Protein AF-X0WKP1-F1 (afdb_monomer_lite)

Radius of gyration: 21.74 Å; chains: 1; bounding box: 56×26×43 Å

Structure (mmCIF, N/CA/C/O backbone):
data_AF-X0WKP1-F1
#
_entry.id   AF-X0WKP1-F1
#
loop_
_atom_site.group_PDB
_atom_site.id
_atom_site.type_symbol
_atom_site.label_atom_id
_atom_site.label_alt_id
_atom_site.label_comp_id
_atom_site.label_asym_id
_atom_site.label_entity_id
_atom_site.label_seq_id
_atom_site.pdbx_PDB_ins_code
_atom_site.Cartn_x
_atom_site.Cartn_y
_atom_site.Cartn_z
_atom_site.occupancy
_atom_site.B_iso_or_equiv
_atom_site.auth_seq_id
_atom_site.auth_comp_id
_atom_site.auth_asym_id
_atom_site.auth_atom_id
_atom_site.pdbx_PDB_model_num
ATOM 1 N N . LYS A 1 1 ? 21.213 1.514 -5.185 1.00 66.38 1 LYS A N 1
ATOM 2 C CA . LYS A 1 1 ? 21.037 0.063 -5.459 1.00 66.38 1 LYS A CA 1
ATOM 3 C C . LYS A 1 1 ? 19.939 -0.471 -4.532 1.00 66.38 1 LYS A C 1
ATOM 5 O O . LYS A 1 1 ? 20.091 -0.291 -3.334 1.00 66.38 1 LYS A O 1
ATOM 10 N N . CYS A 1 2 ? 18.829 -1.014 -5.060 1.00 84.19 2 CYS A N 1
ATOM 11 C CA . CYS A 1 2 ? 17.652 -1.422 -4.263 1.00 84.19 2 CYS A CA 1
ATOM 12 C C . CYS A 1 2 ? 17.798 -2.814 -3.615 1.00 84.19 2 CYS A C 1
ATOM 14 O O . CYS A 1 2 ? 17.639 -2.958 -2.409 1.00 84.19 2 CYS A O 1
ATOM 16 N N . LEU A 1 3 ? 18.101 -3.841 -4.419 1.00 84.12 3 LEU A N 1
ATOM 17 C CA . LEU A 1 3 ? 18.282 -5.225 -3.966 1.00 84.12 3 LEU A CA 1
ATOM 18 C C . LEU A 1 3 ? 19.748 -5.629 -4.120 1.00 84.12 3 LEU A C 1
ATOM 20 O O . LEU A 1 3 ? 20.413 -5.209 -5.070 1.00 84.12 3 LEU A O 1
ATOM 24 N N . LYS A 1 4 ? 20.244 -6.486 -3.220 1.00 84.62 4 LYS A N 1
ATOM 25 C CA . LYS A 1 4 ? 21.635 -6.973 -3.266 1.00 84.62 4 LYS A CA 1
ATOM 26 C C . LYS A 1 4 ? 21.952 -7.688 -4.587 1.00 84.62 4 LYS A C 1
ATOM 28 O O . LYS A 1 4 ? 22.994 -7.417 -5.174 1.00 84.62 4 LYS A O 1
ATOM 33 N N . ALA A 1 5 ? 21.023 -8.517 -5.065 1.00 83.88 5 ALA A N 1
ATOM 34 C CA . ALA A 1 5 ? 21.142 -9.295 -6.301 1.00 83.88 5 ALA A CA 1
ATOM 35 C C . ALA A 1 5 ? 20.673 -8.557 -7.572 1.00 83.88 5 ALA A C 1
ATOM 37 O O . ALA A 1 5 ? 20.641 -9.154 -8.639 1.00 83.88 5 ALA A O 1
ATOM 38 N N . CYS A 1 6 ? 20.273 -7.283 -7.483 1.00 87.19 6 CYS A N 1
ATOM 39 C CA . CYS A 1 6 ? 19.836 -6.542 -8.665 1.00 87.19 6 CYS A CA 1
ATOM 40 C C . CYS A 1 6 ? 21.046 -6.058 -9.469 1.00 87.19 6 CYS A C 1
ATOM 42 O O . CYS A 1 6 ? 21.864 -5.280 -8.962 1.00 87.19 6 CYS A O 1
ATOM 44 N N . ASP A 1 7 ? 21.100 -6.503 -10.720 1.00 88.44 7 ASP A N 1
ATOM 45 C CA . ASP A 1 7 ? 21.899 -5.921 -11.789 1.00 88.44 7 ASP A CA 1
ATOM 46 C C . ASP A 1 7 ? 20.972 -5.123 -12.714 1.00 88.44 7 ASP A C 1
ATOM 48 O O . ASP A 1 7 ? 20.042 -5.674 -13.293 1.00 88.44 7 ASP A O 1
ATOM 52 N N . VAL A 1 8 ? 21.166 -3.807 -12.777 1.00 84.75 8 VAL A N 1
ATOM 53 C CA . VAL A 1 8 ? 20.231 -2.890 -13.450 1.00 84.75 8 VAL A CA 1
ATOM 54 C C . VAL A 1 8 ? 20.299 -3.032 -14.970 1.00 84.75 8 VAL A C 1
ATOM 56 O O . VAL A 1 8 ? 19.284 -2.834 -15.628 1.00 84.75 8 VAL A O 1
ATOM 59 N N . GLU A 1 9 ? 21.460 -3.409 -15.507 1.00 86.25 9 GLU A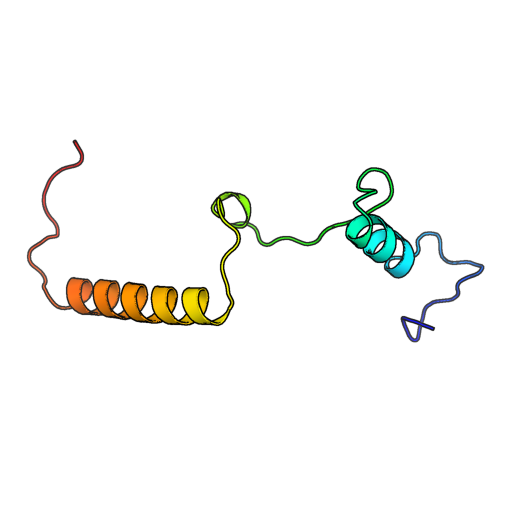 N 1
ATOM 60 C CA . GLU A 1 9 ? 21.687 -3.517 -16.952 1.00 86.25 9 GLU A CA 1
ATOM 61 C C . GLU A 1 9 ? 21.039 -4.775 -17.546 1.00 86.25 9 GLU A C 1
ATOM 63 O O . GLU A 1 9 ? 20.517 -4.743 -18.657 1.00 86.25 9 GLU A O 1
ATOM 68 N N . SER A 1 10 ? 21.048 -5.888 -16.804 1.00 89.44 10 SER A N 1
ATOM 69 C CA . SER A 1 10 ? 20.552 -7.186 -17.286 1.00 89.44 10 SER A CA 1
ATOM 70 C C . SER A 1 10 ? 19.174 -7.578 -16.752 1.00 89.44 10 SER A C 1
ATOM 72 O O . SER A 1 10 ? 18.573 -8.535 -17.245 1.00 89.44 10 SER A O 1
ATOM 74 N N . ALA A 1 11 ? 18.651 -6.873 -15.744 1.00 86.94 11 ALA A N 1
ATOM 75 C CA . ALA A 1 11 ? 17.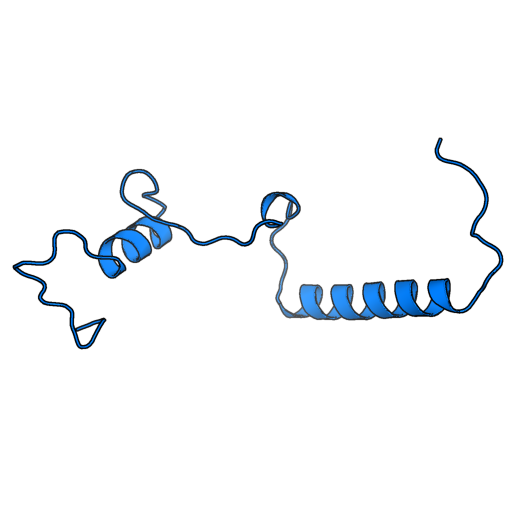373 -7.234 -15.147 1.00 86.94 11 ALA A CA 1
ATOM 76 C C . ALA A 1 11 ? 16.221 -7.090 -16.163 1.00 86.94 11 ALA A C 1
ATOM 78 O O . ALA A 1 11 ? 15.975 -5.989 -16.657 1.00 86.94 11 ALA A O 1
ATOM 79 N N . PRO A 1 12 ? 15.418 -8.148 -16.395 1.00 88.56 12 PRO A N 1
ATOM 80 C CA . PRO A 1 12 ? 14.264 -8.077 -17.296 1.00 88.56 12 PRO A CA 1
ATOM 81 C C . PRO A 1 12 ? 13.133 -7.198 -16.737 1.00 88.56 12 PRO A C 1
ATOM 83 O O . PRO A 1 12 ? 12.179 -6.878 -17.442 1.00 88.56 12 PRO A O 1
ATOM 86 N N . TYR A 1 13 ? 13.214 -6.830 -15.454 1.00 88.75 13 TYR A N 1
ATOM 87 C CA . TYR A 1 13 ? 12.228 -6.016 -14.760 1.00 88.75 13 TYR A CA 1
ATOM 88 C C . TYR A 1 13 ? 12.840 -5.302 -13.548 1.00 88.75 13 TYR A C 1
ATOM 90 O O . TYR A 1 13 ? 13.610 -5.886 -12.784 1.00 88.75 13 TYR A O 1
ATOM 98 N N . CYS A 1 14 ? 12.432 -4.051 -13.318 1.00 91.81 14 CYS A N 1
ATOM 99 C CA . CYS A 1 14 ? 12.833 -3.268 -12.153 1.00 91.81 14 CYS A CA 1
ATOM 100 C C . CYS A 1 14 ? 11.621 -2.934 -11.272 1.00 91.81 14 CYS A C 1
ATOM 102 O O . CYS A 1 14 ? 10.874 -1.992 -11.549 1.00 91.81 14 CYS A O 1
ATOM 104 N N . ILE A 1 15 ? 11.468 -3.653 -10.153 1.00 92.56 15 ILE A N 1
ATOM 105 C CA . ILE A 1 15 ? 10.379 -3.409 -9.192 1.00 92.56 15 ILE A CA 1
ATOM 106 C C . ILE A 1 15 ? 10.403 -1.979 -8.636 1.00 92.56 15 ILE A C 1
ATOM 108 O O . ILE A 1 15 ? 9.357 -1.359 -8.486 1.00 92.56 15 ILE A O 1
ATOM 112 N N . CYS A 1 16 ? 11.587 -1.399 -8.411 1.00 92.12 16 CYS A N 1
ATOM 113 C CA . CYS A 1 16 ? 11.710 -0.015 -7.947 1.00 92.12 16 CYS A CA 1
ATOM 114 C C . CYS A 1 16 ? 11.110 0.990 -8.948 1.00 92.12 16 CYS A C 1
ATOM 116 O O . CYS A 1 16 ? 10.479 1.962 -8.528 1.00 92.12 16 CYS A O 1
ATOM 118 N N . ALA A 1 17 ? 11.258 0.752 -10.256 1.00 93.12 17 ALA A N 1
ATOM 119 C CA . ALA A 1 17 ? 10.668 1.602 -11.288 1.00 93.12 17 ALA A CA 1
ATOM 120 C C . ALA A 1 17 ? 9.136 1.489 -11.297 1.00 93.12 17 ALA A C 1
ATOM 122 O O . ALA A 1 17 ? 8.454 2.512 -11.273 1.00 93.12 17 ALA A O 1
ATOM 123 N N . ALA A 1 18 ? 8.593 0.270 -11.233 1.00 95.19 18 ALA A N 1
ATOM 124 C CA . ALA A 1 18 ? 7.148 0.048 -11.181 1.00 95.19 18 ALA A CA 1
ATOM 125 C C . ALA A 1 18 ? 6.498 0.655 -9.922 1.00 95.19 18 ALA A C 1
ATOM 127 O O . ALA A 1 18 ? 5.468 1.322 -10.019 1.00 95.19 18 ALA A O 1
ATOM 128 N N . LEU A 1 19 ? 7.127 0.510 -8.750 1.00 95.56 19 LEU A N 1
ATOM 129 C CA . LEU A 1 19 ? 6.656 1.134 -7.506 1.00 95.56 19 LEU A CA 1
ATOM 130 C C . LEU A 1 19 ? 6.725 2.667 -7.575 1.00 95.56 19 LEU A C 1
ATOM 132 O O . LEU A 1 19 ? 5.816 3.362 -7.121 1.00 95.56 19 LEU A O 1
ATOM 136 N N . THR A 1 20 ? 7.780 3.212 -8.190 1.00 95.12 20 THR A N 1
ATOM 137 C CA . THR A 1 20 ? 7.924 4.663 -8.390 1.00 95.12 20 THR A CA 1
ATOM 138 C C . THR A 1 20 ? 6.859 5.206 -9.341 1.00 95.12 20 THR A C 1
ATOM 140 O O . THR A 1 20 ? 6.315 6.282 -9.097 1.00 95.12 20 THR A O 1
ATOM 143 N N . ASN A 1 21 ? 6.536 4.473 -10.407 1.00 97.38 21 ASN A N 1
ATOM 144 C CA . ASN A 1 21 ? 5.467 4.836 -11.334 1.00 97.38 21 ASN A CA 1
ATOM 145 C C . ASN A 1 21 ? 4.098 4.795 -10.651 1.00 97.38 21 ASN A C 1
ATOM 147 O O . ASN A 1 21 ? 3.342 5.755 -10.777 1.00 97.38 21 ASN A O 1
ATOM 151 N N . ALA A 1 22 ? 3.817 3.760 -9.853 1.00 97.38 22 ALA A N 1
ATOM 152 C CA . ALA A 1 22 ? 2.582 3.679 -9.074 1.00 97.38 22 ALA A CA 1
ATOM 153 C C . ALA A 1 22 ? 2.437 4.846 -8.087 1.00 97.38 22 ALA A C 1
ATOM 155 O O . ALA A 1 22 ? 1.383 5.474 -8.044 1.00 97.38 22 ALA A O 1
ATOM 156 N N . LYS A 1 23 ? 3.513 5.226 -7.378 1.00 95.31 23 LYS A N 1
ATOM 157 C CA . LYS A 1 23 ? 3.534 6.426 -6.517 1.00 95.31 23 LYS A CA 1
ATOM 158 C C . LYS A 1 23 ? 3.164 7.706 -7.280 1.00 95.31 23 LYS A C 1
ATOM 160 O O . LYS A 1 23 ? 2.570 8.610 -6.705 1.00 95.31 23 LYS A O 1
ATOM 165 N N . LYS A 1 24 ? 3.538 7.801 -8.559 1.00 97.00 24 LYS A N 1
ATOM 166 C CA . LYS A 1 24 ? 3.217 8.938 -9.440 1.00 97.00 24 LYS A CA 1
ATOM 167 C C . LYS A 1 24 ? 1.825 8.837 -10.084 1.00 97.00 24 LYS A C 1
ATOM 169 O O . LYS A 1 24 ? 1.479 9.707 -10.872 1.00 97.00 24 LYS A O 1
ATOM 174 N N . GLY A 1 25 ? 1.056 7.783 -9.801 1.00 96.06 25 GLY A N 1
ATOM 175 C CA . GLY A 1 25 ? -0.247 7.522 -10.423 1.00 96.06 25 GLY A CA 1
ATOM 176 C C . GLY A 1 25 ? -0.174 6.913 -11.829 1.00 96.06 25 GLY A C 1
ATOM 177 O O . GLY A 1 25 ? -1.201 6.742 -12.477 1.00 96.06 25 GLY A O 1
ATOM 178 N N . LEU A 1 26 ? 1.016 6.552 -12.317 1.00 97.00 26 LEU A N 1
ATOM 179 C CA . LEU A 1 26 ? 1.219 5.956 -13.642 1.00 97.00 26 LEU A CA 1
ATOM 180 C C . LEU A 1 26 ? 0.999 4.437 -13.595 1.00 97.00 26 LEU A C 1
ATOM 182 O O . LEU A 1 26 ? 1.948 3.667 -13.746 1.00 97.00 26 LEU A O 1
ATOM 186 N N . LEU A 1 27 ? -0.241 4.006 -13.353 1.00 95.31 27 LEU A N 1
ATOM 187 C CA . LEU A 1 27 ? -0.571 2.595 -13.106 1.00 95.31 27 LEU A CA 1
ATOM 188 C C . LEU A 1 27 ? -0.369 1.681 -14.325 1.00 95.31 27 LEU A C 1
ATOM 190 O O . LEU A 1 27 ? 0.034 0.542 -14.139 1.00 95.31 27 LEU A O 1
ATOM 194 N N . GLU A 1 28 ? -0.497 2.190 -15.555 1.00 96.31 28 GLU A N 1
ATOM 195 C CA . GLU A 1 28 ? -0.194 1.437 -16.793 1.00 96.31 28 GLU A CA 1
ATOM 196 C C . GLU A 1 28 ? 1.246 0.898 -16.845 1.00 96.31 28 GLU A C 1
ATOM 198 O O . GLU A 1 28 ? 1.536 -0.121 -17.465 1.00 96.31 28 GLU A O 1
ATOM 203 N N . LYS A 1 29 ? 2.180 1.603 -16.195 1.00 95.31 29 LYS A N 1
ATOM 204 C CA . LYS A 1 29 ? 3.599 1.222 -16.089 1.00 95.31 29 LYS A CA 1
ATOM 205 C C . LYS A 1 29 ? 4.020 1.033 -14.634 1.00 95.31 29 LYS A C 1
ATOM 207 O O . LYS A 1 29 ? 5.212 1.098 -14.318 1.00 95.31 29 LYS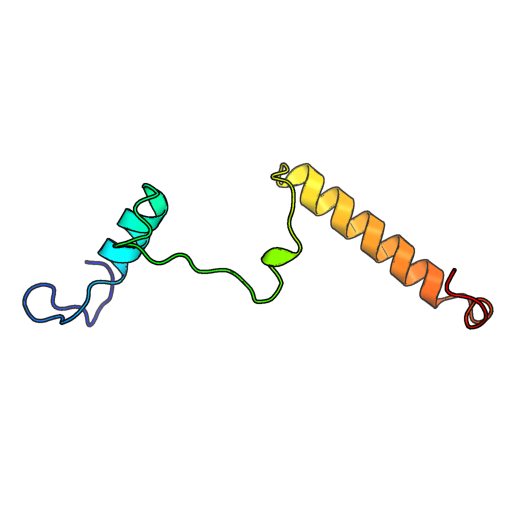 A O 1
ATOM 212 N N . GLY A 1 30 ? 3.046 0.898 -13.743 1.00 95.25 30 GLY A N 1
ATOM 213 C CA . GLY A 1 30 ? 3.224 0.885 -12.304 1.00 95.25 30 GLY A CA 1
ATOM 214 C C . GLY A 1 30 ? 2.684 -0.394 -11.689 1.00 95.25 30 GLY A C 1
ATOM 215 O O . GLY A 1 30 ? 1.948 -1.147 -12.314 1.00 95.25 30 GLY A O 1
ATOM 216 N N . PHE A 1 31 ? 3.064 -0.640 -10.441 1.00 96.00 31 PHE A N 1
ATOM 217 C CA . PHE A 1 31 ? 2.512 -1.744 -9.667 1.00 96.00 31 PHE A CA 1
ATOM 218 C C . PHE A 1 31 ? 2.186 -1.280 -8.248 1.00 96.00 31 PHE A C 1
ATOM 220 O O . PHE A 1 31 ? 3.058 -0.747 -7.564 1.00 96.00 31 PHE A O 1
ATOM 227 N N . ALA A 1 32 ? 0.938 -1.463 -7.813 1.00 94.81 32 ALA A N 1
ATOM 228 C CA . ALA A 1 32 ? 0.469 -1.093 -6.481 1.00 94.81 32 ALA A CA 1
ATOM 229 C C . ALA A 1 32 ? 0.080 -2.354 -5.700 1.00 94.81 32 A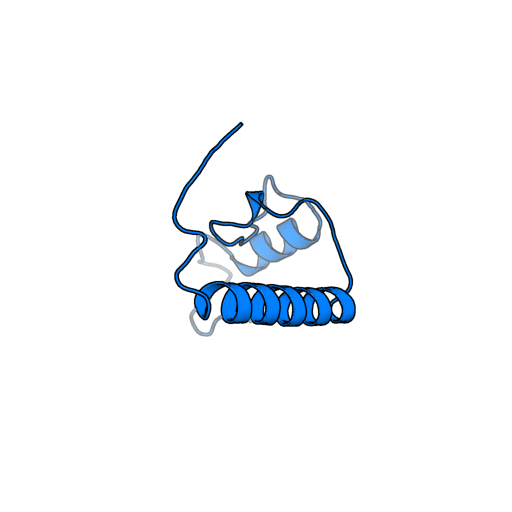LA A C 1
ATOM 231 O O . ALA A 1 32 ? -0.794 -3.110 -6.119 1.00 94.81 32 ALA A O 1
ATOM 232 N N . PHE A 1 33 ? 0.734 -2.584 -4.561 1.00 94.62 33 PHE A N 1
ATOM 233 C CA . PHE A 1 33 ? 0.371 -3.676 -3.662 1.00 94.62 33 PHE A CA 1
ATOM 234 C C . PHE A 1 33 ? -0.825 -3.271 -2.797 1.00 94.62 33 PHE A C 1
ATOM 236 O O . PHE A 1 33 ? -0.811 -2.207 -2.182 1.00 94.62 33 PHE A O 1
ATOM 243 N N . ALA A 1 34 ? -1.826 -4.144 -2.708 1.00 95.94 34 ALA A N 1
ATOM 244 C CA . ALA A 1 34 ? -2.980 -3.985 -1.834 1.00 95.94 34 ALA A CA 1
ATOM 245 C C . ALA A 1 34 ? -3.383 -5.346 -1.248 1.00 95.94 34 ALA A C 1
ATOM 247 O O . ALA A 1 34 ? -3.192 -6.386 -1.880 1.00 95.94 34 ALA A O 1
ATOM 248 N N . GLY A 1 35 ? -3.916 -5.349 -0.024 1.00 95.94 35 GLY A N 1
ATOM 249 C CA . GLY A 1 35 ? -4.429 -6.569 0.602 1.00 95.94 35 GLY A CA 1
ATOM 250 C C . GLY A 1 35 ? -5.724 -7.054 -0.058 1.00 95.94 35 GLY A C 1
ATOM 251 O O . GLY A 1 35 ? -6.450 -6.267 -0.660 1.00 95.94 35 GLY A O 1
ATOM 252 N N . ALA A 1 36 ? -6.065 -8.334 0.121 1.00 98.06 36 ALA A N 1
ATOM 253 C CA . ALA A 1 36 ? -7.266 -8.942 -0.472 1.00 98.06 36 ALA A CA 1
ATOM 254 C C . ALA A 1 36 ? -8.585 -8.233 -0.092 1.00 98.06 36 ALA A C 1
ATOM 256 O O . ALA A 1 36 ? -9.552 -8.286 -0.841 1.00 98.06 36 ALA A O 1
ATOM 257 N N . ASN A 1 37 ? -8.612 -7.541 1.051 1.00 97.25 37 ASN A N 1
ATOM 258 C CA . ASN A 1 37 ? -9.769 -6.802 1.559 1.00 97.25 37 ASN A CA 1
ATOM 259 C C . ASN A 1 37 ? -9.762 -5.304 1.208 1.00 97.25 37 ASN A C 1
ATOM 261 O O . ASN A 1 37 ? -10.633 -4.582 1.681 1.00 97.25 37 ASN A O 1
ATOM 265 N N . ALA A 1 38 ? -8.807 -4.813 0.409 1.00 96.81 38 ALA A N 1
ATOM 266 C CA . ALA A 1 38 ? -8.673 -3.380 0.124 1.00 96.81 38 ALA A CA 1
ATOM 267 C C . ALA A 1 38 ? -9.923 -2.772 -0.535 1.00 96.81 38 ALA A C 1
ATOM 269 O O . ALA A 1 38 ? -10.227 -1.609 -0.303 1.00 96.81 38 ALA A O 1
ATOM 270 N N . PHE A 1 39 ? -10.687 -3.574 -1.283 1.00 96.81 39 PHE A N 1
ATOM 271 C CA . PHE A 1 39 ? -11.955 -3.159 -1.894 1.00 96.81 39 PHE A CA 1
ATOM 272 C C . PHE A 1 39 ? -13.032 -2.741 -0.876 1.00 96.81 39 PHE A C 1
ATOM 274 O O . PHE A 1 39 ? -14.024 -2.135 -1.262 1.00 96.81 39 PHE A O 1
ATOM 281 N N . ARG A 1 40 ? -12.870 -3.096 0.407 1.00 96.44 40 ARG A N 1
ATOM 282 C CA . ARG A 1 40 ? -13.795 -2.726 1.487 1.00 96.44 40 ARG A CA 1
ATOM 283 C C . ARG A 1 40 ? -13.569 -1.303 2.004 1.00 96.44 40 ARG A C 1
ATOM 285 O O . ARG A 1 40 ? -14.367 -0.846 2.810 1.00 96.44 40 ARG A O 1
ATOM 292 N N . ILE A 1 41 ? -12.477 -0.651 1.604 1.00 95.44 41 ILE A N 1
ATOM 293 C CA . ILE A 1 41 ? -12.109 0.695 2.049 1.00 95.44 41 ILE A CA 1
ATOM 294 C C . ILE A 1 41 ? -12.731 1.710 1.090 1.00 95.44 41 ILE A C 1
ATOM 296 O O . ILE A 1 41 ? -12.488 1.659 -0.114 1.00 95.44 41 ILE A O 1
ATOM 300 N N . ASP A 1 42 ? -13.502 2.643 1.632 1.00 96.88 42 ASP A N 1
ATOM 301 C CA . ASP A 1 42 ? -14.240 3.678 0.903 1.00 96.88 42 ASP A CA 1
ATOM 302 C C . ASP A 1 42 ? -13.735 5.102 1.195 1.00 96.88 42 ASP A C 1
ATOM 304 O O . ASP A 1 42 ? -13.990 6.026 0.421 1.00 96.88 42 ASP A O 1
ATOM 308 N N . THR A 1 43 ? -12.990 5.288 2.286 1.00 96.75 43 THR A N 1
ATOM 309 C CA . THR A 1 43 ? -12.540 6.599 2.763 1.00 96.75 43 THR A CA 1
ATOM 310 C C . THR A 1 43 ? -11.070 6.595 3.178 1.00 96.75 43 THR A C 1
ATOM 312 O O . THR A 1 43 ? -10.506 5.584 3.598 1.00 96.75 43 THR A O 1
ATOM 315 N N . ILE A 1 44 ? -10.426 7.757 3.039 1.00 97.19 44 ILE A N 1
ATOM 316 C CA . ILE A 1 44 ? -9.075 8.003 3.552 1.00 97.19 44 ILE A CA 1
ATOM 317 C C . ILE A 1 44 ? -9.218 8.764 4.866 1.00 97.19 44 ILE A C 1
ATOM 319 O O . ILE A 1 44 ? -9.715 9.889 4.871 1.00 97.19 44 ILE A O 1
ATOM 323 N N . ILE A 1 45 ? -8.743 8.166 5.955 1.00 97.12 45 ILE A N 1
ATOM 324 C CA . ILE A 1 45 ? -8.790 8.740 7.303 1.00 97.12 45 ILE A CA 1
ATOM 325 C C . ILE A 1 45 ? -7.388 8.913 7.886 1.00 97.12 45 ILE A C 1
ATOM 327 O O . ILE A 1 45 ? -6.397 8.388 7.365 1.00 97.12 45 ILE A O 1
ATOM 331 N N . SER A 1 46 ? -7.288 9.672 8.977 1.00 98.44 46 SER A N 1
ATOM 332 C CA . SER A 1 46 ? -6.018 9.825 9.688 1.00 98.44 46 SER A CA 1
ATOM 333 C C . SER A 1 46 ? -5.630 8.533 10.417 1.00 98.44 46 SER A C 1
ATOM 335 O O . SER A 1 46 ? -6.484 7.749 10.822 1.00 98.44 46 SER A O 1
ATOM 337 N N . VAL A 1 47 ? -4.331 8.328 10.656 1.00 98.00 47 VAL A N 1
ATOM 338 C CA . VAL A 1 47 ? -3.851 7.165 11.428 1.00 98.00 47 VAL A CA 1
ATOM 339 C C . VAL A 1 47 ? -4.430 7.158 12.845 1.00 98.00 47 VAL A C 1
ATOM 341 O O . VAL A 1 47 ? -4.756 6.096 13.364 1.00 98.00 47 VAL A O 1
ATOM 344 N N . ARG A 1 48 ? -4.571 8.337 13.466 1.00 98.31 48 ARG A N 1
ATOM 345 C CA . ARG A 1 48 ? -5.143 8.466 14.810 1.00 98.31 48 ARG A CA 1
ATOM 346 C C . ARG A 1 48 ? -6.581 7.952 14.843 1.00 98.31 48 ARG A C 1
ATOM 348 O O . ARG A 1 48 ? -6.892 7.094 15.657 1.00 98.31 48 ARG A O 1
ATOM 355 N N . GLU A 1 49 ? -7.406 8.450 13.929 1.00 98.31 49 GLU A N 1
ATOM 356 C CA . GLU A 1 49 ? -8.806 8.047 13.797 1.00 98.31 49 GLU A CA 1
ATOM 357 C C . GLU A 1 49 ? -8.926 6.550 13.497 1.00 98.31 49 GLU A C 1
ATOM 359 O O . GLU A 1 49 ? -9.681 5.864 14.170 1.00 98.31 49 GLU A O 1
ATOM 364 N N . LEU A 1 50 ? -8.114 6.016 12.574 1.00 97.88 50 LEU A N 1
ATOM 365 C CA . LEU A 1 50 ? -8.106 4.587 12.245 1.00 97.88 50 LEU A CA 1
ATOM 366 C C . LEU A 1 50 ? -7.847 3.701 13.470 1.00 97.88 50 LEU A C 1
ATOM 368 O O . LEU A 1 50 ? -8.485 2.668 13.638 1.00 97.88 50 LEU A O 1
ATOM 372 N N . ILE A 1 51 ? -6.877 4.059 14.311 1.00 98.31 51 ILE A N 1
ATOM 373 C CA . ILE A 1 51 ? -6.568 3.254 15.497 1.00 98.31 51 ILE A CA 1
ATOM 374 C C . ILE A 1 51 ? -7.675 3.387 16.551 1.00 98.31 51 ILE A C 1
ATOM 376 O O . ILE A 1 51 ? -8.046 2.384 17.157 1.00 98.31 51 ILE A O 1
ATOM 380 N N . GLU A 1 52 ? -8.225 4.589 16.747 1.00 98.44 52 GLU A N 1
ATOM 381 C CA . GLU A 1 52 ? -9.353 4.819 17.660 1.00 98.44 52 GLU A CA 1
ATOM 382 C C . GLU A 1 52 ? -10.594 4.004 17.239 1.00 98.44 52 GLU A C 1
ATOM 384 O O . GLU A 1 52 ? -11.202 3.342 18.083 1.00 98.44 52 GLU A O 1
ATOM 389 N N . THR A 1 53 ? -10.933 3.969 15.942 1.00 97.38 53 THR A N 1
ATOM 390 C CA . THR A 1 53 ? -12.076 3.189 15.438 1.00 97.38 53 THR A CA 1
ATOM 391 C C . THR A 1 53 ? -11.861 1.688 15.588 1.00 97.38 53 THR A C 1
ATOM 393 O O . THR A 1 53 ? -12.745 1.004 16.098 1.00 97.38 53 THR A O 1
ATOM 396 N N . LEU A 1 54 ? -10.679 1.172 15.231 1.00 97.06 54 LEU A N 1
ATOM 397 C CA . LEU A 1 54 ? -10.368 -0.257 15.346 1.00 97.06 54 LEU A CA 1
ATOM 398 C C . LEU A 1 54 ? -10.450 -0.766 16.791 1.00 97.06 54 LEU A C 1
ATOM 400 O O . LEU A 1 54 ? -10.943 -1.871 17.020 1.00 97.06 54 LEU A O 1
ATOM 404 N N . LEU A 1 55 ? -9.976 0.018 17.765 1.00 98.19 55 LEU A N 1
ATOM 405 C CA . LEU A 1 55 ? -10.062 -0.344 19.183 1.00 98.19 55 LEU A CA 1
ATOM 406 C C . LEU A 1 55 ? -11.520 -0.399 19.652 1.00 98.19 55 LEU A C 1
ATOM 408 O O . LEU A 1 55 ? -11.939 -1.404 20.225 1.00 98.19 55 LEU A O 1
ATOM 412 N N . MET A 1 56 ? -12.304 0.635 19.341 1.00 97.69 56 MET A N 1
ATOM 413 C CA . MET A 1 56 ? -13.723 0.702 19.694 1.00 97.69 56 MET A CA 1
ATOM 414 C C . MET A 1 56 ? -14.529 -0.445 19.060 1.00 97.69 56 MET A C 1
ATOM 416 O O . MET A 1 56 ? -15.330 -1.095 19.730 1.00 97.69 56 MET A O 1
ATOM 420 N N . GLU A 1 57 ? -14.322 -0.720 17.770 1.00 96.38 57 GLU A N 1
ATOM 421 C CA . GLU A 1 57 ? -14.987 -1.818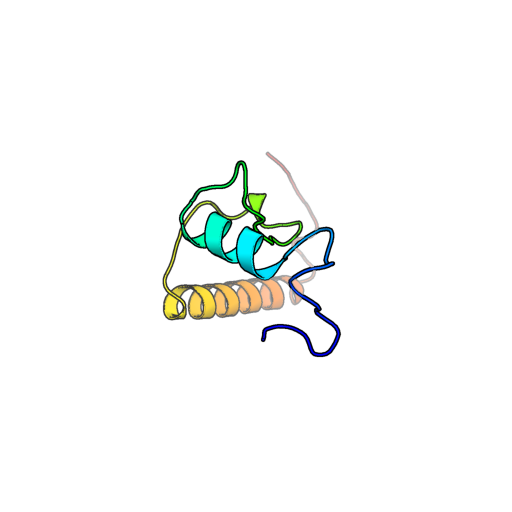 17.057 1.00 96.38 57 GLU A CA 1
ATOM 422 C C . GLU A 1 57 ? -14.644 -3.182 17.661 1.00 96.38 57 GLU A C 1
ATOM 424 O O . GLU A 1 57 ? -15.528 -4.026 17.832 1.00 96.38 57 GLU A O 1
ATOM 429 N N . TYR A 1 58 ? -13.375 -3.390 18.014 1.00 97.25 58 TYR A N 1
ATOM 430 C CA . TYR A 1 58 ? -12.925 -4.617 18.655 1.00 97.25 58 TYR A CA 1
ATOM 431 C C . TYR A 1 58 ? -13.562 -4.812 20.037 1.00 97.25 58 TYR A C 1
ATOM 433 O O . TYR A 1 58 ? -14.074 -5.894 20.318 1.00 97.25 58 TYR A O 1
ATOM 441 N N . GLU A 1 59 ? -13.577 -3.779 20.884 1.00 97.12 59 GLU A N 1
ATOM 442 C CA . GLU A 1 59 ? -14.206 -3.828 22.210 1.00 97.12 59 GLU A CA 1
ATOM 443 C C . GLU A 1 59 ? -15.707 -4.130 22.113 1.00 97.12 59 GLU A C 1
ATOM 445 O O . GLU A 1 59 ? -16.209 -5.008 22.817 1.00 97.12 59 GLU A O 1
ATOM 450 N N . ASN A 1 60 ? -16.408 -3.480 21.180 1.00 96.50 60 ASN A N 1
ATOM 451 C CA . ASN A 1 60 ? -17.827 -3.727 20.922 1.00 96.50 60 ASN A CA 1
ATOM 452 C C . ASN A 1 60 ? -18.083 -5.173 20.471 1.00 96.50 60 ASN A C 1
ATOM 454 O O . ASN A 1 60 ? -19.007 -5.827 20.962 1.00 96.50 60 ASN A O 1
ATOM 458 N N . ALA A 1 61 ? -17.254 -5.696 19.563 1.00 96.81 61 ALA A N 1
ATOM 459 C CA . ALA A 1 61 ? -17.353 -7.077 19.098 1.00 96.81 61 ALA A CA 1
ATOM 460 C C . ALA A 1 61 ? -17.050 -8.088 20.219 1.00 96.81 61 ALA A C 1
ATOM 462 O O . ALA A 1 61 ? -17.743 -9.100 20.345 1.00 96.81 61 ALA A O 1
ATOM 463 N N . ALA A 1 62 ? -16.051 -7.806 21.059 1.00 95.50 62 ALA A N 1
ATOM 464 C CA . ALA A 1 62 ? -15.689 -8.642 22.197 1.00 95.50 62 ALA A CA 1
ATOM 465 C C . ALA A 1 62 ? -16.792 -8.663 23.268 1.00 95.50 62 ALA A C 1
ATOM 467 O O . ALA A 1 62 ? -17.138 -9.733 23.767 1.00 95.50 62 ALA A O 1
ATOM 468 N N . ALA A 1 63 ? -17.397 -7.512 23.579 1.00 92.31 63 ALA A N 1
ATOM 469 C CA . ALA A 1 63 ? -18.513 -7.421 24.517 1.00 92.31 63 ALA A CA 1
ATOM 470 C C . ALA A 1 63 ? -19.756 -8.168 23.997 1.00 92.31 63 ALA A C 1
ATOM 472 O O . ALA A 1 63 ? -20.368 -8.942 24.736 1.00 92.31 63 ALA A O 1
ATOM 473 N N . ALA A 1 64 ? -20.081 -8.029 22.706 1.00 85.00 64 ALA A N 1
ATOM 474 C CA . ALA A 1 64 ? -21.177 -8.767 22.073 1.00 85.00 64 ALA A CA 1
ATOM 475 C C . ALA A 1 64 ? -20.974 -10.294 22.121 1.00 85.00 64 ALA A C 1
ATOM 477 O O . ALA A 1 64 ? -21.943 -11.042 22.242 1.00 85.00 64 ALA A O 1
ATOM 478 N N . ALA A 1 65 ? -19.725 -10.770 22.089 1.00 73.00 65 ALA A N 1
ATOM 479 C CA . ALA A 1 65 ? -19.406 -12.193 22.194 1.00 73.00 65 ALA A CA 1
ATOM 480 C C . ALA A 1 65 ? -19.605 -12.777 23.610 1.00 73.00 65 ALA A C 1
ATOM 482 O O . ALA A 1 65 ? -19.709 -13.995 23.754 1.00 73.00 65 ALA A O 1
ATOM 483 N N . THR A 1 66 ? -19.681 -11.938 24.651 1.00 60.78 66 THR A N 1
ATOM 484 C CA . THR A 1 66 ? -19.855 -12.377 26.053 1.00 60.78 66 THR A CA 1
ATOM 485 C C . THR A 1 66 ? -21.312 -12.541 26.505 1.00 60.78 66 THR A C 1
ATOM 487 O O . THR A 1 66 ? -21.550 -13.013 27.617 1.00 60.78 66 THR A O 1
ATOM 490 N N . HIS A 1 67 ? -22.293 -12.257 25.639 1.00 56.19 67 HIS A N 1
ATOM 491 C CA . HIS A 1 67 ? -23.713 -12.516 25.898 1.00 56.19 67 HIS A CA 1
ATOM 492 C C . HIS A 1 67 ? -24.262 -13.610 24.959 1.00 56.19 67 HIS A C 1
ATOM 494 O O . HIS A 1 67 ? -24.425 -13.366 23.765 1.00 56.19 67 HIS A O 1
ATOM 500 N N . PRO A 1 68 ? -24.596 -14.815 25.461 1.00 51.53 68 PRO A N 1
ATOM 501 C CA . PRO A 1 68 ? -25.024 -15.938 24.620 1.00 51.53 68 PRO A CA 1
ATOM 502 C C . PRO A 1 68 ? -26.453 -15.849 24.032 1.00 51.53 68 PRO A C 1
ATOM 504 O O . PRO A 1 68 ? -26.886 -16.813 23.405 1.00 51.53 68 PRO A O 1
ATOM 507 N N . GLU A 1 69 ? -27.194 -14.739 24.168 1.00 52.62 69 GLU A N 1
ATOM 508 C CA . GLU A 1 69 ? -28.630 -14.689 23.806 1.00 52.62 69 GLU A CA 1
ATOM 509 C C . GLU A 1 69 ? -29.028 -13.928 22.526 1.00 52.62 69 GLU A C 1
ATOM 511 O O . GLU A 1 69 ? -30.206 -13.923 22.185 1.00 52.62 69 GLU A O 1
ATOM 516 N N . THR A 1 70 ? -28.116 -13.375 21.720 1.00 55.28 70 THR A N 1
ATOM 517 C CA . THR A 1 70 ? -28.508 -12.756 20.424 1.00 55.28 70 THR A CA 1
ATOM 518 C C . THR A 1 70 ? -28.108 -13.570 19.196 1.00 55.28 70 THR A C 1
ATOM 520 O O . THR A 1 70 ? -28.096 -13.074 18.071 1.00 55.28 70 THR A O 1
ATOM 523 N N . ARG A 1 71 ? -27.894 -14.881 19.367 1.00 51.84 71 ARG A N 1
ATOM 524 C CA . ARG A 1 71 ? -27.897 -15.854 18.263 1.00 51.84 71 ARG A CA 1
ATOM 525 C C . ARG A 1 71 ? -29.333 -16.287 17.933 1.00 51.84 71 ARG A C 1
ATOM 527 O O . ARG A 1 71 ? -29.607 -17.478 17.864 1.00 51.84 71 ARG A O 1
ATOM 534 N N . ASN A 1 72 ? -30.266 -15.351 17.754 1.00 56.34 72 ASN A N 1
ATOM 535 C CA . ASN A 1 72 ? -31.437 -15.620 16.918 1.00 56.34 72 ASN A CA 1
ATOM 536 C C . ASN A 1 72 ? -32.202 -14.358 16.487 1.00 56.34 72 ASN A C 1
ATOM 538 O O . ASN A 1 72 ? -32.808 -13.675 17.307 1.00 56.34 72 ASN A O 1
ATOM 542 N N . SER A 1 73 ? -32.259 -14.214 15.155 1.00 46.38 73 SER A N 1
ATOM 543 C CA . SER A 1 73 ? -33.261 -13.513 14.332 1.00 46.38 73 SER A CA 1
ATOM 544 C C . SER A 1 73 ? -33.097 -12.008 14.069 1.00 46.38 73 SER A C 1
ATOM 546 O O . SER A 1 73 ? -32.718 -11.257 14.958 1.00 46.38 73 SER A O 1
ATOM 548 N N . PRO A 1 74 ? -33.558 -11.522 12.899 1.00 49.94 74 PRO A N 1
ATOM 549 C CA . PRO A 1 74 ? -33.382 -12.055 11.545 1.00 49.94 74 PRO A CA 1
ATOM 550 C C . PRO A 1 74 ? -32.771 -10.991 10.608 1.00 49.94 74 PRO A C 1
ATOM 552 O O . PRO A 1 74 ? -32.884 -9.791 10.840 1.00 49.94 74 PRO A O 1
ATOM 555 N N . LYS A 1 75 ? -32.157 -11.432 9.504 1.00 48.78 75 LYS A N 1
ATOM 556 C CA . LYS A 1 75 ? -31.918 -10.549 8.355 1.00 48.78 75 LYS A CA 1
ATOM 557 C C . LYS A 1 75 ? -33.273 -10.018 7.869 1.00 48.78 75 LYS A C 1
ATOM 559 O O . LYS A 1 75 ? -34.113 -10.827 7.472 1.00 48.78 75 LYS A O 1
ATOM 564 N N . ALA A 1 76 ? -33.449 -8.703 7.913 1.00 35.38 76 ALA A N 1
ATOM 565 C CA . ALA A 1 76 ? -34.364 -7.961 7.054 1.00 3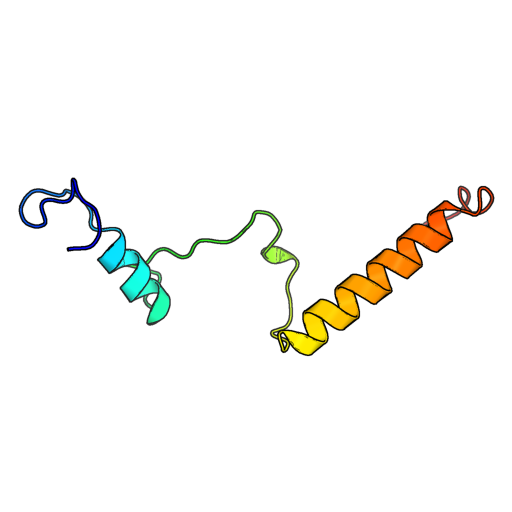5.38 76 ALA A CA 1
ATOM 566 C C . ALA A 1 76 ? -33.522 -7.222 6.011 1.00 35.38 76 ALA A C 1
ATOM 568 O O . ALA A 1 76 ? -32.428 -6.743 6.396 1.00 35.38 76 ALA A O 1
#

Organism: NCBI:txid412755

pLDDT: mean 87.37, std 16.02, range [35.38, 98.44]

Sequence (76 aa):
KCLKACDVESAPYCICAALTNAKKGLLEKGFAFAGANAFRIDTIISVRELIETLLMEYENAAAAATHPETRNSPKA

Foldseek 3Di:
DPDPPDDPVPDPDDLVQQCVCVVVVNNVSHDDDDDPCNVVDDDDDDPVVVVVVVVVVVVVVVVVVPDPPPPDDDDD

Secondary structure (DSSP, 8-state):
--STT--TTT-S--HHHHHHHHHTT-GGG------TTGGG------HHHHHHHHHHHHHHHHHHHT-TT-------